Protein AF-A0A243Q482-F1 (afdb_monomer_lite)

Radius of gyration: 10.98 Å; chains: 1; bounding box: 24×21×33 Å

Organism: NCBI:txid417102

pLDDT: mean 83.39, std 17.2, range [40.16, 97.5]

Sequence (60 aa):
MSHRNAPLSETGRLRLARCIVEDGWSLRRAAERFQVAVTTAQRWARRYREQGPTGMADRS

Structure (mmCIF, N/CA/C/O backbone):
data_AF-A0A243Q482-F1
#
_entry.id   AF-A0A243Q482-F1
#
loop_
_atom_site.group_PDB
_atom_site.id
_atom_site.type_symbol
_atom_site.label_atom_id
_atom_site.label_alt_id
_atom_site.label_comp_id
_atom_site.label_asym_id
_atom_site.label_entity_id
_atom_site.label_seq_id
_atom_site.pdbx_PDB_ins_code
_atom_site.Cartn_x
_atom_site.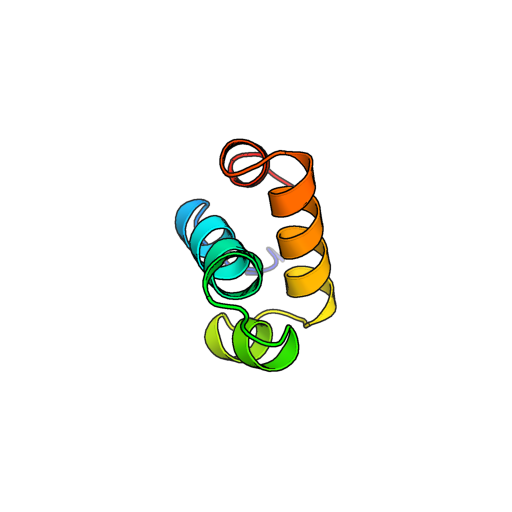Cartn_y
_atom_site.Cartn_z
_atom_site.occupancy
_atom_site.B_iso_or_equiv
_atom_site.auth_seq_id
_atom_site.auth_comp_id
_atom_site.auth_asym_id
_atom_site.auth_atom_id
_atom_site.pdbx_PDB_model_num
ATOM 1 N N . MET A 1 1 ? 15.679 -2.067 -25.204 1.00 44.75 1 MET A N 1
ATOM 2 C CA . MET A 1 1 ? 15.718 -2.837 -23.943 1.00 44.75 1 MET A CA 1
ATOM 3 C C . MET A 1 1 ? 14.555 -2.383 -23.075 1.00 44.75 1 MET A C 1
ATOM 5 O O . MET A 1 1 ? 14.675 -1.409 -22.347 1.00 44.75 1 MET A O 1
ATOM 9 N N . SER A 1 2 ? 13.392 -3.014 -23.241 1.00 41.84 2 SER A N 1
ATOM 10 C CA . SER A 1 2 ? 12.190 -2.690 -22.469 1.00 41.84 2 SER A CA 1
ATOM 11 C C . SER A 1 2 ? 12.293 -3.367 -21.112 1.00 41.84 2 SER A C 1
ATOM 13 O O . SER A 1 2 ? 12.292 -4.597 -21.041 1.00 41.84 2 SER A O 1
ATOM 15 N N . HIS A 1 3 ? 12.420 -2.581 -20.044 1.00 40.16 3 HIS A N 1
ATOM 16 C CA . HIS A 1 3 ? 12.362 -3.107 -18.688 1.00 40.16 3 HIS A CA 1
ATOM 17 C C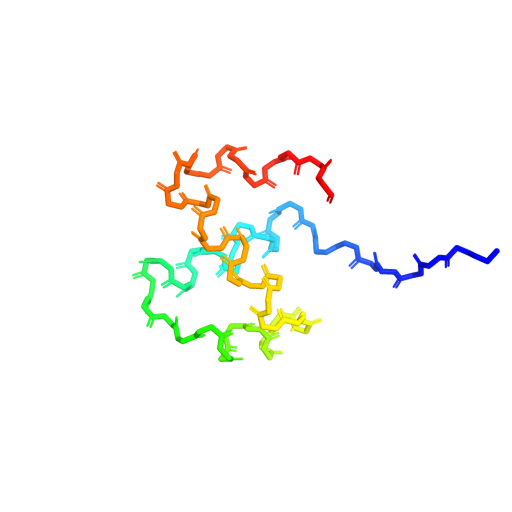 . HIS A 1 3 ? 11.021 -3.814 -18.500 1.00 40.16 3 HIS A C 1
ATOM 19 O O . HIS A 1 3 ? 9.966 -3.189 -18.424 1.00 40.16 3 HIS A O 1
ATOM 25 N N . ARG A 1 4 ? 11.081 -5.144 -18.432 1.00 43.72 4 ARG A N 1
ATOM 26 C CA . ARG A 1 4 ? 9.991 -6.058 -18.089 1.00 43.72 4 ARG A CA 1
ATOM 27 C C . ARG A 1 4 ? 9.672 -5.947 -16.590 1.00 43.72 4 ARG A C 1
ATOM 29 O O . ARG A 1 4 ? 9.565 -6.951 -15.897 1.00 43.72 4 ARG A O 1
ATOM 36 N N . ASN A 1 5 ? 9.530 -4.722 -16.084 1.00 42.44 5 ASN A N 1
ATOM 37 C CA . ASN A 1 5 ? 8.860 -4.454 -14.820 1.00 42.44 5 ASN A CA 1
ATOM 38 C C . ASN A 1 5 ? 7.377 -4.634 -15.115 1.00 42.44 5 ASN A C 1
ATOM 40 O O . ASN A 1 5 ? 6.683 -3.653 -15.361 1.00 42.44 5 ASN A O 1
ATOM 44 N N . ALA A 1 6 ? 6.928 -5.889 -15.225 1.00 45.62 6 ALA A N 1
ATOM 45 C CA . ALA A 1 6 ? 5.518 -6.198 -15.397 1.00 45.62 6 ALA A CA 1
ATOM 46 C C . ALA A 1 6 ? 4.780 -5.465 -14.271 1.00 45.62 6 ALA A C 1
ATOM 48 O O . ALA A 1 6 ? 4.984 -5.804 -13.100 1.00 45.62 6 ALA A O 1
ATOM 49 N N . PRO A 1 7 ? 4.031 -4.394 -14.583 1.00 54.81 7 PRO A N 1
ATOM 50 C CA . PRO A 1 7 ? 3.394 -3.621 -13.548 1.00 54.81 7 PRO A CA 1
ATOM 51 C C . PRO A 1 7 ? 2.400 -4.585 -12.927 1.00 54.81 7 PRO A C 1
ATOM 53 O O . PRO A 1 7 ? 1.642 -5.243 -13.647 1.00 54.81 7 PRO A O 1
ATOM 56 N N . LEU A 1 8 ? 2.392 -4.699 -11.599 1.00 58.78 8 LEU A N 1
ATOM 57 C CA . LEU A 1 8 ? 1.181 -5.193 -10.968 1.00 58.78 8 LEU A CA 1
ATOM 58 C C . LEU A 1 8 ? 0.029 -4.440 -11.622 1.00 58.78 8 LEU A C 1
ATOM 60 O O . LEU A 1 8 ? 0.068 -3.205 -11.712 1.00 58.78 8 LEU A O 1
ATOM 64 N N . SER A 1 9 ? -0.956 -5.193 -12.117 1.00 72.12 9 SER A N 1
ATOM 65 C CA . SER A 1 9 ? -2.207 -4.605 -12.572 1.00 72.12 9 SER A CA 1
ATOM 66 C C . SER A 1 9 ? -2.658 -3.595 -11.518 1.00 72.12 9 SER A C 1
ATOM 68 O O . SER A 1 9 ? -2.343 -3.737 -10.334 1.00 72.12 9 SER A O 1
ATOM 70 N N . GLU A 1 10 ? -3.361 -2.544 -11.917 1.00 73.38 10 GLU A N 1
ATOM 71 C CA . GLU A 1 10 ? -3.965 -1.593 -10.975 1.00 73.38 10 GLU A CA 1
ATOM 72 C C . GLU A 1 10 ? -4.610 -2.306 -9.769 1.00 73.38 10 GLU A C 1
ATOM 74 O O . GLU A 1 10 ? -4.377 -1.955 -8.612 1.00 73.38 10 GLU A O 1
ATOM 79 N N . THR A 1 11 ? -5.278 -3.429 -10.040 1.00 82.12 11 THR A N 1
ATOM 80 C CA . THR A 1 11 ? -5.826 -4.349 -9.043 1.00 82.12 11 THR A CA 1
ATOM 81 C C . THR A 1 11 ? -4.777 -4.949 -8.101 1.00 82.12 11 THR A C 1
ATOM 83 O O . THR A 1 11 ? -5.025 -5.072 -6.905 1.00 82.12 11 THR A O 1
ATOM 86 N N . GLY A 1 12 ? -3.609 -5.345 -8.601 1.00 87.19 12 GLY A N 1
ATOM 87 C CA . GLY A 1 12 ? -2.497 -5.850 -7.799 1.00 87.19 12 GLY A CA 1
ATOM 88 C C . GLY A 1 12 ? -1.916 -4.802 -6.845 1.00 87.19 12 GLY A C 1
ATOM 89 O O . GLY A 1 12 ? -1.651 -5.119 -5.687 1.00 87.19 12 GLY A O 1
ATOM 90 N N . ARG A 1 13 ? -1.796 -3.545 -7.290 1.00 87.94 13 ARG A N 1
ATOM 91 C CA . ARG A 1 13 ? -1.346 -2.423 -6.442 1.00 87.94 13 ARG A CA 1
ATOM 92 C C . ARG A 1 13 ? -2.357 -2.117 -5.343 1.00 87.94 13 ARG A C 1
ATOM 94 O O . ARG A 1 13 ? -1.988 -1.990 -4.176 1.00 87.94 13 ARG A O 1
ATOM 101 N N . LEU A 1 14 ? -3.638 -2.101 -5.712 1.00 90.56 14 LEU A N 1
ATOM 102 C CA . LEU A 1 14 ? -4.745 -1.935 -4.777 1.00 90.56 14 LEU A CA 1
ATOM 103 C C . LEU A 1 14 ? -4.786 -3.054 -3.729 1.00 90.56 14 LEU A C 1
ATOM 105 O O . LEU A 1 14 ? -4.925 -2.776 -2.541 1.00 90.56 14 LEU A O 1
ATOM 109 N N . ARG A 1 15 ? -4.631 -4.314 -4.152 1.00 92.44 15 ARG A N 1
ATOM 110 C CA . ARG A 1 15 ? -4.584 -5.467 -3.241 1.00 92.44 15 ARG A CA 1
ATOM 111 C C . ARG A 1 15 ? -3.403 -5.380 -2.280 1.00 92.44 15 ARG A C 1
ATOM 113 O O . ARG A 1 15 ? -3.600 -5.582 -1.089 1.00 92.44 15 ARG A O 1
ATOM 120 N N . LEU A 1 16 ? -2.214 -5.022 -2.770 1.00 93.44 16 LEU A N 1
ATOM 121 C CA . LEU A 1 16 ? -1.044 -4.817 -1.915 1.00 93.44 16 LEU A CA 1
ATOM 122 C C . LEU A 1 16 ? -1.325 -3.770 -0.837 1.00 93.44 16 LEU A C 1
ATOM 124 O O . LEU A 1 16 ? -1.059 -4.009 0.340 1.00 93.44 16 LEU A O 1
ATOM 128 N N . ALA A 1 17 ? -1.857 -2.614 -1.235 1.00 93.81 17 ALA A N 1
ATOM 129 C CA . ALA A 1 17 ? -2.086 -1.515 -0.311 1.00 93.81 17 ALA A CA 1
ATOM 130 C C . ALA A 1 17 ? -3.164 -1.846 0.732 1.00 93.81 17 ALA A C 1
ATOM 132 O O . ALA A 1 17 ? -2.965 -1.557 1.911 1.00 93.81 17 ALA A O 1
ATOM 133 N N . ARG A 1 18 ? -4.241 -2.532 0.327 1.00 94.56 18 ARG A N 1
ATOM 134 C CA . ARG A 1 18 ? -5.266 -3.045 1.248 1.00 94.56 18 ARG A CA 1
ATOM 135 C C . ARG A 1 18 ? -4.695 -4.028 2.261 1.00 94.56 18 ARG A C 1
ATOM 137 O O . ARG A 1 18 ? -4.956 -3.865 3.444 1.00 94.56 18 ARG A O 1
ATOM 144 N N . CYS A 1 19 ? -3.841 -4.963 1.842 1.00 95.62 19 CYS A N 1
ATOM 145 C CA . CYS A 1 19 ? -3.224 -5.892 2.790 1.00 95.62 19 CYS A CA 1
ATOM 146 C C . CYS A 1 19 ? -2.405 -5.176 3.872 1.00 95.62 19 CYS A C 1
ATOM 148 O O . CYS A 1 19 ? -2.388 -5.596 5.022 1.00 95.62 19 CYS A O 1
ATOM 150 N N . ILE A 1 20 ? -1.729 -4.079 3.529 1.00 96.12 20 ILE A N 1
ATOM 151 C CA . ILE A 1 20 ? -0.928 -3.322 4.501 1.00 96.12 20 ILE A CA 1
ATOM 152 C C . ILE A 1 20 ? -1.806 -2.443 5.399 1.00 96.12 20 ILE A C 1
ATOM 154 O O . ILE A 1 20 ? -1.520 -2.306 6.586 1.00 96.12 20 ILE A O 1
ATOM 158 N N . VAL A 1 21 ? -2.817 -1.785 4.829 1.00 95.06 21 VAL A N 1
ATOM 159 C CA . VAL A 1 21 ? -3.589 -0.745 5.526 1.00 95.06 21 VAL A CA 1
ATOM 160 C C . VAL A 1 21 ? -4.807 -1.315 6.246 1.00 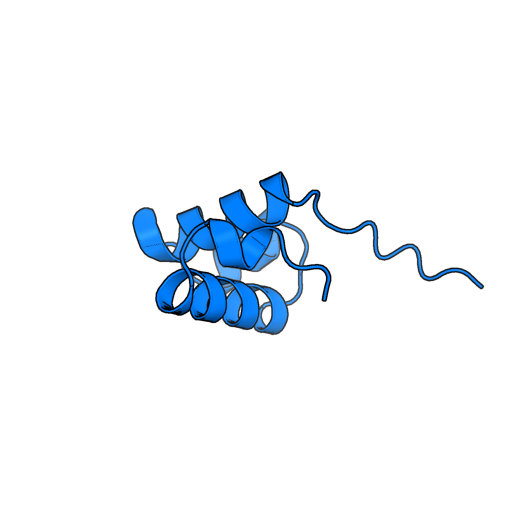95.06 21 VAL A C 1
ATOM 162 O O . VAL A 1 21 ? -5.023 -0.954 7.396 1.00 95.06 21 VAL A O 1
ATOM 165 N N . GLU A 1 22 ? -5.552 -2.207 5.596 1.00 95.06 22 GLU A N 1
ATOM 166 C CA . GLU A 1 22 ? -6.775 -2.824 6.127 1.00 95.06 22 GLU A CA 1
ATOM 167 C C . GLU A 1 22 ? -6.444 -4.109 6.899 1.00 95.06 22 GLU A C 1
ATOM 169 O O . GLU A 1 22 ? -6.830 -4.259 8.053 1.00 95.06 22 GLU A O 1
ATOM 174 N N . ASP A 1 23 ? -5.661 -5.018 6.298 1.00 94.75 23 ASP A N 1
ATOM 175 C CA . ASP A 1 23 ? -5.344 -6.318 6.921 1.00 94.75 23 ASP A CA 1
ATOM 176 C C . ASP A 1 23 ? -4.159 -6.240 7.909 1.00 94.75 23 ASP A C 1
ATOM 178 O O . ASP A 1 23 ? -3.774 -7.245 8.512 1.00 94.75 23 ASP A O 1
ATOM 182 N N . GLY A 1 24 ? -3.530 -5.066 8.055 1.00 95.25 24 GLY A N 1
ATOM 183 C CA . GLY A 1 24 ? -2.434 -4.826 9.002 1.00 95.25 24 GLY A CA 1
ATOM 184 C C . GLY A 1 24 ? -1.130 -5.573 8.693 1.00 95.25 24 GLY A C 1
ATOM 185 O O . GLY A 1 24 ? -0.307 -5.789 9.586 1.0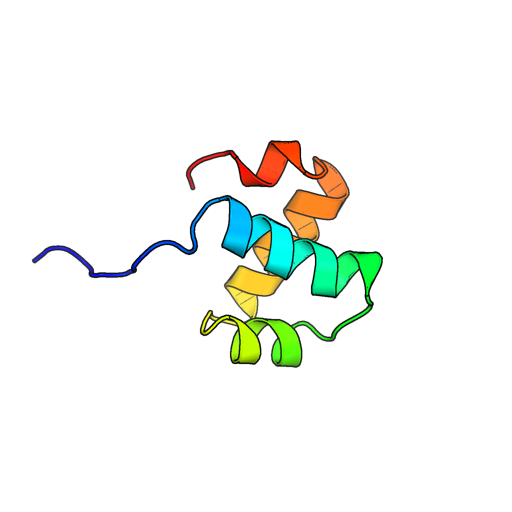0 95.25 24 GLY A O 1
ATOM 186 N N . TRP A 1 25 ? -0.911 -6.005 7.448 1.00 97.50 25 TRP A N 1
ATOM 187 C CA . TRP A 1 25 ? 0.313 -6.718 7.084 1.00 97.50 25 TRP A CA 1
ATOM 188 C C . TRP A 1 25 ? 1.547 -5.824 7.206 1.00 97.50 25 TRP A C 1
ATOM 190 O O . TRP A 1 25 ? 1.540 -4.642 6.857 1.00 97.50 25 TRP A O 1
ATOM 200 N N . SER A 1 26 ? 2.669 -6.427 7.606 1.00 96.94 26 SER A N 1
ATOM 201 C CA . SER A 1 26 ? 3.959 -5.745 7.550 1.00 96.94 26 SER A CA 1
ATOM 202 C C . SER A 1 26 ? 4.366 -5.460 6.100 1.00 96.94 26 SER A C 1
ATOM 204 O O . SER A 1 26 ? 4.109 -6.254 5.188 1.00 96.94 26 SER A O 1
ATOM 206 N N . LEU A 1 27 ? 5.073 -4.342 5.889 1.00 95.81 27 LEU A N 1
ATOM 207 C CA . LEU A 1 27 ? 5.576 -3.950 4.565 1.00 95.81 27 LEU A CA 1
ATOM 208 C C . LEU A 1 27 ? 6.409 -5.060 3.918 1.00 95.81 27 LEU A C 1
ATOM 210 O O . LEU A 1 27 ? 6.29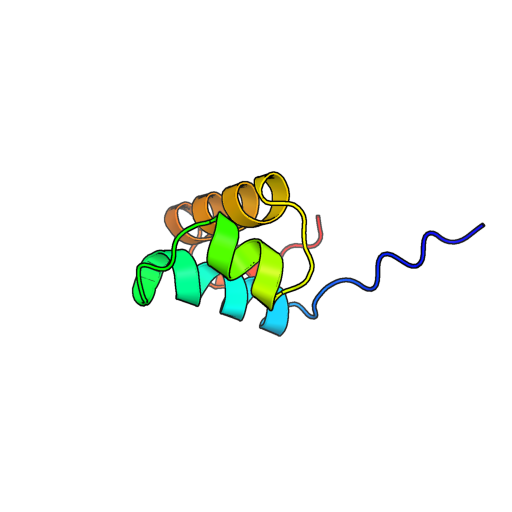9 -5.290 2.720 1.00 95.81 27 LEU A O 1
ATOM 214 N N . ARG A 1 28 ? 7.218 -5.765 4.718 1.00 95.62 28 ARG A N 1
ATOM 215 C CA . ARG A 1 28 ? 8.091 -6.845 4.249 1.00 95.62 28 ARG A CA 1
ATOM 216 C C . ARG A 1 28 ? 7.287 -8.045 3.749 1.00 95.62 28 ARG A C 1
ATOM 218 O O . ARG A 1 28 ? 7.549 -8.520 2.651 1.00 95.62 28 ARG A O 1
ATOM 225 N N . ARG A 1 29 ? 6.267 -8.464 4.507 1.00 96.12 29 ARG A N 1
ATOM 226 C CA . ARG A 1 29 ? 5.371 -9.569 4.134 1.00 96.12 29 ARG A CA 1
ATOM 227 C C . ARG A 1 29 ? 4.606 -9.259 2.848 1.00 96.12 29 ARG A C 1
ATOM 229 O O . ARG A 1 29 ? 4.507 -10.107 1.967 1.00 96.12 29 ARG A O 1
ATOM 236 N N . ALA A 1 30 ? 4.065 -8.047 2.731 1.00 94.94 30 ALA A N 1
ATOM 237 C CA . ALA A 1 30 ? 3.366 -7.627 1.521 1.00 94.94 30 ALA A CA 1
ATOM 238 C C . ALA A 1 30 ? 4.330 -7.538 0.325 1.00 94.94 30 ALA A C 1
ATOM 240 O O . ALA A 1 30 ? 4.065 -8.107 -0.728 1.00 94.94 30 ALA A O 1
ATOM 241 N N . ALA A 1 31 ? 5.485 -6.897 0.492 1.00 94.06 31 ALA A N 1
ATOM 242 C CA . ALA A 1 31 ? 6.489 -6.777 -0.561 1.00 94.06 31 ALA A CA 1
ATOM 243 C C . ALA A 1 31 ? 6.922 -8.142 -1.119 1.00 94.06 31 ALA A C 1
ATOM 245 O O . ALA A 1 31 ? 6.927 -8.338 -2.332 1.00 94.06 31 ALA A O 1
ATOM 246 N N . GLU A 1 32 ? 7.181 -9.110 -0.240 1.00 94.62 32 GLU A N 1
ATOM 247 C CA . GLU A 1 32 ? 7.501 -10.485 -0.619 1.00 94.62 32 GLU A CA 1
ATOM 248 C C . GLU A 1 32 ? 6.337 -11.162 -1.357 1.00 94.62 32 GLU A C 1
ATOM 250 O O . GLU A 1 32 ? 6.513 -11.689 -2.453 1.00 94.62 32 GLU A O 1
ATOM 255 N N . ARG A 1 33 ? 5.109 -11.081 -0.832 1.00 92.94 33 ARG A N 1
ATOM 256 C CA . ARG A 1 33 ? 3.931 -11.718 -1.447 1.00 92.94 33 ARG A CA 1
ATOM 257 C C . ARG A 1 33 ? 3.621 -11.211 -2.857 1.00 92.94 33 ARG A C 1
ATOM 259 O O . ARG A 1 33 ? 3.102 -11.973 -3.680 1.00 92.94 33 ARG A O 1
ATOM 266 N N . PHE A 1 34 ? 3.874 -9.930 -3.098 1.00 89.25 34 PHE A N 1
ATOM 267 C CA . PHE A 1 34 ? 3.602 -9.252 -4.363 1.00 89.25 34 PHE A CA 1
ATOM 268 C C . PHE A 1 34 ? 4.860 -9.078 -5.229 1.00 89.25 34 PHE A C 1
ATOM 270 O O . PHE A 1 34 ? 4.762 -8.492 -6.302 1.00 89.25 34 PHE A O 1
ATOM 277 N N . GLN A 1 35 ? 6.010 -9.613 -4.797 1.00 91.12 35 GLN A N 1
ATOM 278 C CA . GLN A 1 35 ? 7.285 -9.586 -5.525 1.00 91.12 35 GLN A CA 1
ATOM 279 C C . GLN A 1 35 ? 7.725 -8.161 -5.910 1.00 91.12 35 GLN A C 1
ATOM 281 O O . GLN A 1 35 ? 8.152 -7.895 -7.032 1.00 91.12 35 GLN A O 1
ATOM 286 N N . VAL A 1 36 ? 7.613 -7.227 -4.963 1.00 90.19 36 VAL A N 1
ATOM 287 C CA . VAL A 1 36 ? 8.069 -5.837 -5.112 1.00 90.19 36 VAL A CA 1
ATOM 288 C C . VAL A 1 36 ? 9.090 -5.480 -4.040 1.00 90.19 36 VAL A C 1
ATOM 290 O O . VAL A 1 36 ? 9.185 -6.130 -3.003 1.00 90.19 36 VAL 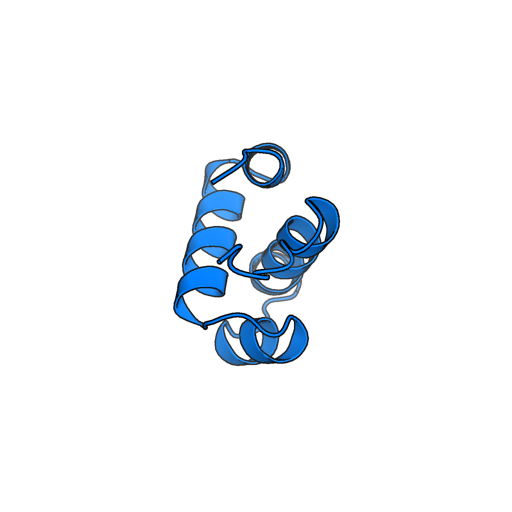A O 1
ATOM 293 N N . ALA A 1 37 ? 9.837 -4.399 -4.257 1.00 93.38 37 ALA A N 1
ATOM 294 C CA . ALA A 1 37 ? 10.679 -3.840 -3.210 1.00 93.38 37 ALA A CA 1
ATOM 295 C C . ALA A 1 37 ? 9.830 -3.327 -2.030 1.00 93.38 37 ALA A C 1
ATOM 297 O O . ALA A 1 37 ? 8.735 -2.785 -2.214 1.00 93.38 37 ALA A O 1
ATOM 298 N N . VAL A 1 38 ? 10.368 -3.425 -0.810 1.00 95.25 38 VAL A N 1
ATOM 299 C CA . VAL A 1 38 ? 9.707 -2.932 0.416 1.00 95.25 38 VAL A CA 1
ATOM 300 C C . VAL A 1 38 ? 9.405 -1.431 0.331 1.00 95.25 38 VAL A C 1
ATOM 302 O O . VAL A 1 38 ? 8.354 -0.981 0.780 1.00 95.25 38 VAL A O 1
ATOM 305 N N . THR A 1 39 ? 10.282 -0.658 -0.311 1.00 94.94 39 THR A N 1
ATOM 306 C CA . THR A 1 39 ? 10.094 0.779 -0.564 1.00 94.94 39 THR A CA 1
ATOM 307 C C . THR A 1 39 ? 8.914 1.059 -1.501 1.00 94.94 39 THR A C 1
ATOM 309 O O . THR A 1 39 ? 8.155 2.000 -1.271 1.00 94.94 39 THR A O 1
ATOM 312 N N . THR A 1 40 ? 8.687 0.213 -2.511 1.00 92.38 40 THR A N 1
ATOM 313 C CA . THR A 1 40 ? 7.505 0.290 -3.387 1.00 92.38 40 THR A CA 1
ATOM 314 C C . THR A 1 40 ? 6.229 -0.005 -2.606 1.00 92.38 40 THR A C 1
ATOM 316 O O . THR A 1 40 ? 5.260 0.749 -2.704 1.00 92.38 40 THR A O 1
ATOM 319 N N . ALA A 1 41 ? 6.245 -1.049 -1.771 1.00 93.81 41 ALA A N 1
ATOM 320 C CA . ALA A 1 41 ? 5.119 -1.378 -0.902 1.00 93.81 41 ALA A CA 1
ATOM 321 C C . ALA A 1 41 ? 4.793 -0.232 0.072 1.00 93.81 41 ALA A C 1
ATOM 323 O O . ALA A 1 41 ? 3.627 0.121 0.244 1.00 93.81 41 ALA A O 1
ATOM 324 N N . GLN A 1 42 ? 5.816 0.411 0.647 1.00 95.12 42 GLN A N 1
ATOM 325 C CA . GLN A 1 42 ? 5.654 1.589 1.501 1.00 95.12 42 GLN A CA 1
ATOM 326 C C . GLN A 1 42 ? 5.020 2.763 0.748 1.00 95.12 42 GLN A C 1
ATOM 328 O O . GLN A 1 42 ? 4.084 3.385 1.254 1.00 95.12 42 GLN A O 1
ATOM 333 N N . ARG A 1 43 ? 5.501 3.057 -0.467 1.00 92.94 43 ARG A N 1
ATOM 334 C CA . ARG A 1 43 ? 4.976 4.144 -1.304 1.00 92.94 43 ARG A CA 1
ATOM 335 C C . ARG A 1 43 ? 3.499 3.939 -1.619 1.00 92.94 43 ARG A C 1
ATOM 337 O O . ARG A 1 43 ? 2.718 4.882 -1.517 1.00 92.94 43 ARG A O 1
ATOM 344 N N . TRP A 1 44 ? 3.113 2.717 -1.977 1.00 92.44 44 TRP A N 1
ATOM 345 C CA . TRP A 1 44 ? 1.718 2.400 -2.266 1.00 92.44 44 TRP A CA 1
ATOM 346 C C . TRP A 1 44 ? 0.860 2.422 -1.001 1.00 92.44 44 TRP A C 1
ATOM 348 O O . TRP A 1 44 ? -0.186 3.059 -1.002 1.00 92.44 44 TRP A O 1
ATOM 358 N N . ALA A 1 45 ? 1.313 1.850 0.114 1.00 93.88 45 ALA A N 1
ATOM 359 C CA . ALA A 1 45 ? 0.576 1.929 1.376 1.00 93.88 45 ALA A CA 1
ATOM 360 C C . ALA A 1 45 ? 0.323 3.380 1.816 1.00 93.88 45 ALA A C 1
ATOM 362 O O . ALA A 1 45 ? -0.784 3.721 2.224 1.00 93.88 45 ALA A O 1
ATOM 363 N N . ARG A 1 46 ? 1.331 4.255 1.692 1.00 94.06 46 ARG A N 1
ATOM 364 C CA . ARG A 1 46 ? 1.179 5.688 1.973 1.00 94.06 46 ARG A CA 1
ATOM 365 C C . ARG A 1 46 ? 0.154 6.333 1.043 1.00 94.06 46 ARG A C 1
ATOM 367 O O . ARG A 1 46 ? -0.777 6.967 1.522 1.00 94.06 46 ARG A O 1
ATOM 374 N N . ARG A 1 47 ? 0.288 6.122 -0.268 1.00 92.38 47 ARG A N 1
ATOM 375 C CA . ARG A 1 47 ? -0.637 6.687 -1.256 1.00 92.38 47 ARG A CA 1
ATOM 376 C C . ARG A 1 47 ? -2.079 6.235 -1.015 1.00 92.38 47 ARG A C 1
ATOM 378 O O . ARG A 1 47 ? -2.984 7.048 -1.115 1.00 92.38 47 ARG A O 1
ATOM 385 N N . TYR A 1 48 ? -2.295 4.968 -0.667 1.00 92.81 48 TYR A N 1
ATOM 386 C CA . TYR A 1 48 ? -3.629 4.451 -0.351 1.00 92.81 48 TYR A CA 1
ATOM 387 C C . TYR A 1 48 ? -4.223 5.091 0.906 1.00 92.81 48 TYR A C 1
ATOM 389 O O . TYR A 1 48 ? -5.417 5.352 0.934 1.00 92.81 48 TYR A O 1
ATOM 397 N N . ARG A 1 49 ? -3.411 5.403 1.923 1.00 91.31 49 ARG A N 1
ATOM 398 C CA . ARG A 1 49 ? -3.887 6.150 3.101 1.00 91.31 49 ARG A CA 1
ATOM 399 C C . ARG A 1 49 ? -4.289 7.586 2.764 1.00 91.31 49 ARG A C 1
ATOM 401 O O . ARG A 1 49 ? -5.238 8.093 3.340 1.00 91.31 49 ARG A O 1
ATOM 408 N N . GLU A 1 50 ? -3.560 8.231 1.857 1.00 91.94 50 GLU A N 1
ATOM 409 C CA . GLU A 1 50 ? -3.788 9.635 1.492 1.00 91.94 50 GLU A CA 1
ATOM 410 C C . GLU A 1 50 ? -4.929 9.807 0.474 1.00 91.94 50 GLU A C 1
ATOM 412 O O . GLU A 1 50 ? -5.700 10.755 0.565 1.00 91.94 50 GLU A O 1
ATOM 417 N N . GLN A 1 51 ? -5.028 8.908 -0.507 1.00 89.69 51 GLN A N 1
ATOM 418 C CA . GLN A 1 51 ? -5.900 9.059 -1.682 1.00 89.69 51 GLN A CA 1
ATOM 419 C C . GLN A 1 51 ? -6.940 7.939 -1.804 1.00 89.69 51 GLN A C 1
ATOM 421 O O . GLN A 1 51 ? -7.766 7.958 -2.712 1.00 89.69 51 GLN A O 1
ATOM 426 N N . GLY A 1 52 ? -6.902 6.934 -0.928 1.00 88.00 52 GLY A N 1
ATOM 427 C CA . GLY A 1 52 ? -7.788 5.781 -1.005 1.00 88.00 52 GLY A CA 1
ATOM 428 C C . GLY A 1 52 ? -7.561 4.914 -2.253 1.00 88.00 52 GLY A C 1
ATOM 429 O O . GLY A 1 52 ? -6.499 4.958 -2.889 1.00 88.00 52 GLY A O 1
ATOM 430 N N . PRO A 1 53 ? -8.564 4.100 -2.629 1.00 84.81 53 PRO A N 1
ATOM 431 C CA . PRO A 1 53 ? -8.497 3.216 -3.791 1.00 84.81 53 PRO A CA 1
ATOM 432 C C . PRO A 1 53 ? -8.229 3.933 -5.121 1.00 84.81 53 PRO A C 1
ATOM 434 O O . PRO A 1 53 ? -7.563 3.368 -5.986 1.00 84.81 53 PRO A O 1
ATOM 437 N N . THR A 1 54 ? -8.703 5.170 -5.289 1.00 82.31 54 THR A N 1
ATOM 438 C CA . THR A 1 54 ? -8.558 5.945 -6.533 1.00 82.31 54 THR A CA 1
ATOM 439 C C . THR A 1 54 ? -7.107 6.339 -6.809 1.00 82.31 54 THR A C 1
ATOM 441 O O . THR A 1 54 ? -6.686 6.341 -7.963 1.00 82.31 54 THR A O 1
ATOM 444 N N . GLY A 1 55 ? -6.290 6.554 -5.772 1.00 81.00 55 GLY A N 1
ATOM 445 C CA . GLY A 1 55 ? -4.854 6.821 -5.930 1.00 81.00 55 GLY A CA 1
ATOM 446 C C . GLY A 1 55 ? -4.048 5.639 -6.490 1.00 81.00 55 GLY A C 1
ATOM 447 O O . GLY A 1 55 ? -2.914 5.814 -6.940 1.00 81.00 55 GLY A O 1
ATOM 448 N N . MET A 1 56 ? -4.605 4.422 -6.485 1.00 82.81 56 MET A N 1
ATOM 449 C CA . MET A 1 56 ? -3.951 3.232 -7.053 1.00 82.81 56 MET A CA 1
ATOM 450 C C . MET A 1 56 ? -4.158 3.078 -8.561 1.00 82.81 56 MET A C 1
ATOM 452 O O . MET A 1 56 ? -3.364 2.385 -9.204 1.00 82.81 56 MET A O 1
ATOM 456 N N . ALA A 1 57 ? -5.164 3.760 -9.117 1.00 71.94 57 ALA A N 1
ATOM 457 C CA . ALA A 1 57 ? -5.404 3.851 -10.555 1.00 71.94 57 ALA A CA 1
ATOM 458 C C . ALA A 1 57 ? -4.315 4.655 -11.273 1.00 71.94 57 ALA A C 1
ATOM 460 O O . ALA A 1 57 ? -3.959 4.368 -12.418 1.00 71.94 57 ALA A O 1
ATOM 461 N N . ASP A 1 58 ? -3.728 5.625 -10.571 1.00 65.38 58 ASP A N 1
ATOM 462 C CA . ASP A 1 58 ? -2.768 6.546 -11.157 1.00 65.38 58 ASP A CA 1
ATOM 463 C C . ASP A 1 58 ? -1.463 5.841 -11.583 1.00 65.38 58 ASP A C 1
ATOM 465 O O . ASP A 1 58 ? -0.871 5.033 -10.849 1.00 65.38 58 ASP A O 1
ATOM 469 N N . ARG A 1 59 ? -1.039 6.109 -12.822 1.00 53.78 59 ARG A N 1
ATOM 470 C CA . ARG A 1 59 ? 0.104 5.473 -13.493 1.00 53.78 59 ARG A CA 1
ATOM 471 C C . ARG A 1 59 ? 1.393 6.210 -13.119 1.00 53.78 59 ARG A C 1
ATOM 473 O O . ARG A 1 59 ? 1.805 7.123 -13.824 1.00 53.78 59 ARG A O 1
ATOM 480 N N . SER A 1 60 ? 2.025 5.806 -12.015 1.00 56.62 60 SER A N 1
ATOM 481 C CA . SER A 1 60 ? 3.444 6.104 -11.742 1.00 56.62 60 SER A CA 1
ATOM 482 C C . SER A 1 60 ? 4.339 4.950 -12.151 1.00 56.62 60 SER A C 1
ATOM 484 O O . SER A 1 60 ? 3.891 3.793 -11.975 1.00 56.62 60 SER A O 1
#

Secondary structure (DSSP, 8-state):
---------HHHHHHHHHHHHTS---HHHHHHHTT--HHHHHHHHHHHHHHGGGGGTS--

Foldseek 3Di:
DDPPPVDLDLVLLLVLLCCCQVVVDDLVVSCVVSVHDSVSSVVSVVQCVVPNSVSSVDDD

InterPro domains:
  IPR009057 Homedomain-like superfamily [SSF46689] (3-60)
  IPR055247 Insertion element IS150 protein InsJ-like, helix-turn-helix domain [PF13518] (13-60)